Protein AF-A0A968TTB4-F1 (afdb_monomer_lite)

Foldseek 3Di:
DFKDWPDQAFPPAPFFDWAWDFDKDFPDWADDPVDIDTDIDTDDGQWTFGGGHGRTTMTGSHRRWDWDKAWDWDDDPPDDIDIDIDTHTDDPPRVVVVSVVVNVCVHPVPDDDPQWDWDFDWDWDADDPRDIDTDGDIDTRHDPDPPVVDDDDD

Sequence (154 aa):
MDRCWPFGHPMFGDGATALPMASGFVHYVVPSHLSSFKLAGSGNLVGSIVRDESSAVLGLGEKRYATAPVVISVQHPDRANRTYRYQVVQHRQMTPMIAAIVTAESMVAEVGLPAENTLHVNGSLTFTGGHKLQLNSIAPGARPCPCCLSCSCP

Structure (mmCIF, N/CA/C/O backbone):
data_AF-A0A968TTB4-F1
#
_entry.id   AF-A0A968TTB4-F1
#
loop_
_atom_site.group_PDB
_atom_site.id
_atom_site.type_symbol
_atom_site.label_atom_id
_atom_site.label_alt_id
_atom_site.label_comp_id
_atom_site.label_asym_id
_atom_site.label_entity_id
_atom_site.label_seq_id
_atom_site.pdbx_PDB_ins_code
_atom_site.Cartn_x
_atom_site.Cartn_y
_atom_site.Cartn_z
_atom_site.occupancy
_atom_site.B_iso_or_equiv
_atom_site.auth_seq_id
_atom_site.auth_comp_id
_atom_site.auth_asym_id
_atom_site.auth_atom_id
_atom_site.pdbx_PDB_model_num
ATOM 1 N N . MET A 1 1 ? 0.712 1.747 -23.540 1.00 60.25 1 MET A N 1
ATOM 2 C CA . MET A 1 1 ? 2.017 2.172 -22.992 1.00 60.25 1 MET A CA 1
ATOM 3 C C . MET A 1 1 ? 2.546 0.952 -22.285 1.00 60.25 1 MET A C 1
ATOM 5 O O . MET A 1 1 ? 2.039 0.599 -21.228 1.00 60.25 1 MET A O 1
ATOM 9 N N . ASP A 1 2 ? 3.431 0.224 -22.953 1.00 84.94 2 ASP A N 1
ATOM 10 C CA . ASP A 1 2 ? 3.564 -1.211 -22.672 1.00 84.94 2 ASP A CA 1
ATOM 11 C C . ASP A 1 2 ? 4.598 -1.473 -21.576 1.00 84.94 2 ASP A C 1
ATOM 13 O O . ASP A 1 2 ? 4.502 -2.446 -20.829 1.00 84.94 2 ASP A O 1
ATOM 17 N N . ARG A 1 3 ? 5.549 -0.545 -21.422 1.00 90.94 3 ARG A N 1
ATOM 18 C CA . ARG A 1 3 ? 6.629 -0.607 -20.445 1.00 90.94 3 ARG A CA 1
ATOM 19 C C . ARG A 1 3 ? 7.071 0.788 -20.009 1.00 90.94 3 ARG A C 1
ATOM 21 O O . ARG A 1 3 ? 7.145 1.692 -20.837 1.00 90.94 3 ARG A O 1
ATOM 28 N N . CYS A 1 4 ? 7.398 0.955 -18.733 1.00 91.38 4 CYS A N 1
ATOM 29 C CA . CYS A 1 4 ? 7.974 2.183 -18.189 1.00 91.38 4 CYS A CA 1
ATOM 30 C C . CYS A 1 4 ? 9.011 1.881 -17.097 1.00 91.38 4 CYS A C 1
ATOM 32 O O . CYS A 1 4 ? 8.996 0.809 -16.494 1.00 91.38 4 CYS A O 1
ATOM 34 N N . TRP A 1 5 ? 9.900 2.842 -16.840 1.00 92.44 5 TRP A N 1
ATOM 35 C CA . TRP A 1 5 ? 10.878 2.789 -15.752 1.00 92.44 5 TRP A CA 1
ATOM 36 C C . TRP A 1 5 ? 10.651 3.952 -14.783 1.00 92.44 5 TRP A C 1
ATOM 38 O O . TRP A 1 5 ? 11.223 5.023 -14.979 1.00 92.44 5 TRP A O 1
ATOM 48 N N . PRO A 1 6 ? 9.764 3.795 -13.782 1.00 84.88 6 PRO A N 1
ATOM 49 C CA . PRO A 1 6 ? 9.385 4.895 -12.894 1.00 84.88 6 PRO A CA 1
ATOM 50 C C . PRO A 1 6 ? 10.523 5.400 -11.998 1.00 84.88 6 PRO A C 1
ATOM 52 O O . PRO A 1 6 ? 10.517 6.574 -11.638 1.00 84.88 6 PRO A O 1
ATOM 55 N N . PHE A 1 7 ? 11.495 4.549 -11.657 1.00 87.69 7 PHE A N 1
ATOM 56 C CA . PHE A 1 7 ? 12.628 4.914 -10.806 1.00 87.69 7 PHE A CA 1
ATOM 57 C C . PHE A 1 7 ? 13.953 4.468 -11.429 1.00 87.69 7 PHE A C 1
ATOM 59 O O . PHE A 1 7 ? 14.055 3.356 -11.953 1.00 87.69 7 PHE A O 1
ATOM 66 N N . GLY A 1 8 ? 14.971 5.326 -11.317 1.00 90.94 8 GLY A N 1
ATOM 67 C CA . GLY A 1 8 ? 16.377 5.020 -11.629 1.00 90.94 8 GLY A CA 1
ATOM 68 C C . GLY A 1 8 ? 17.176 4.515 -10.421 1.00 90.94 8 GLY A C 1
ATOM 69 O O . GLY A 1 8 ? 18.397 4.603 -10.406 1.00 90.94 8 GLY A O 1
ATOM 70 N N . HIS A 1 9 ? 16.475 4.079 -9.378 1.00 92.38 9 HIS A N 1
ATOM 71 C CA . HIS A 1 9 ? 16.998 3.533 -8.129 1.00 92.38 9 HIS A CA 1
ATOM 72 C C . HIS A 1 9 ? 15.961 2.530 -7.588 1.00 92.38 9 HIS A C 1
ATOM 74 O O . HIS A 1 9 ? 14.811 2.569 -8.044 1.00 92.38 9 HIS A O 1
ATOM 80 N N . PRO A 1 10 ? 16.297 1.665 -6.617 1.00 90.69 10 PRO A N 1
ATOM 81 C CA . PRO A 1 10 ? 15.313 0.765 -6.031 1.00 90.69 10 PRO A CA 1
ATOM 82 C C . PRO A 1 10 ? 14.282 1.563 -5.230 1.00 90.69 10 PRO A C 1
ATOM 84 O O . PRO A 1 10 ? 14.622 2.562 -4.592 1.00 90.69 10 PRO A O 1
ATOM 87 N N . MET A 1 11 ? 13.024 1.135 -5.259 1.00 89.00 11 MET A N 1
ATOM 88 C CA . MET A 1 11 ? 11.994 1.663 -4.361 1.00 89.00 11 MET A CA 1
ATOM 89 C C . MET A 1 11 ? 12.096 0.975 -2.994 1.00 89.00 11 MET A C 1
ATOM 91 O O . MET A 1 11 ? 12.226 1.641 -1.970 1.00 89.00 11 MET A O 1
ATOM 95 N N . PHE A 1 12 ? 12.090 -0.357 -3.002 1.00 88.44 12 PHE A N 1
ATOM 96 C CA . PHE A 1 12 ? 12.318 -1.234 -1.852 1.00 88.44 12 PHE A CA 1
ATOM 97 C C . PHE A 1 12 ? 13.448 -2.241 -2.105 1.00 88.44 12 PHE A C 1
ATOM 99 O O . PHE A 1 12 ? 14.043 -2.737 -1.152 1.00 88.44 12 PHE A O 1
ATOM 106 N N . GLY A 1 13 ? 13.784 -2.513 -3.370 1.00 89.00 13 GLY A N 1
ATOM 107 C CA . GLY A 1 13 ? 14.815 -3.480 -3.750 1.00 89.00 13 GLY A CA 1
ATOM 108 C C . GLY A 1 13 ? 14.361 -4.936 -3.624 1.00 89.00 13 GLY A C 1
ATOM 109 O O . GLY A 1 13 ? 15.193 -5.822 -3.439 1.00 89.00 13 GLY A O 1
ATOM 110 N N . ASP A 1 14 ? 13.052 -5.192 -3.722 1.00 87.50 14 ASP A N 1
ATOM 111 C CA . ASP A 1 14 ? 12.456 -6.529 -3.559 1.00 87.50 14 ASP A CA 1
ATOM 112 C C . ASP A 1 14 ? 12.730 -7.479 -4.748 1.00 87.50 14 ASP A C 1
ATOM 114 O O . ASP A 1 14 ? 12.381 -8.662 -4.715 1.00 87.50 14 ASP A O 1
ATOM 118 N N . GLY A 1 15 ? 13.353 -6.993 -5.825 1.00 90.75 15 GLY A N 1
ATOM 119 C CA . GLY A 1 15 ? 13.634 -7.784 -7.013 1.00 90.75 15 GLY A CA 1
ATOM 120 C C . GLY A 1 15 ? 12.353 -8.126 -7.774 1.00 90.75 15 GLY A C 1
ATOM 121 O O . GLY A 1 15 ? 11.729 -7.249 -8.366 1.00 90.75 15 GLY A O 1
ATOM 122 N N . ALA A 1 16 ? 11.968 -9.407 -7.826 1.00 91.62 16 ALA A N 1
ATOM 123 C CA . ALA A 1 16 ? 10.733 -9.823 -8.499 1.00 91.62 16 ALA A CA 1
ATOM 124 C C . ALA A 1 16 ? 9.532 -9.416 -7.643 1.00 91.62 16 ALA A C 1
ATOM 126 O O . ALA A 1 16 ? 9.347 -9.962 -6.558 1.00 91.62 16 ALA A O 1
ATOM 127 N N . THR A 1 17 ? 8.695 -8.502 -8.129 1.00 92.00 17 THR A N 1
ATOM 128 C CA . THR A 1 17 ? 7.541 -8.019 -7.361 1.00 92.00 17 THR A CA 1
ATOM 129 C C . THR A 1 17 ? 6.297 -7.880 -8.233 1.00 92.00 17 THR A C 1
ATOM 131 O O . THR A 1 17 ? 6.338 -8.110 -9.439 1.00 92.00 17 THR A O 1
ATOM 134 N N . ALA A 1 18 ? 5.165 -7.584 -7.608 1.00 91.94 18 ALA A N 1
ATOM 135 C CA . ALA A 1 18 ? 3.859 -7.502 -8.249 1.00 91.94 18 ALA A CA 1
ATOM 136 C C . ALA A 1 18 ? 3.028 -6.407 -7.568 1.00 91.94 18 ALA A C 1
ATOM 138 O O . ALA A 1 18 ? 2.031 -6.682 -6.899 1.00 91.94 18 ALA A O 1
ATOM 139 N N . LEU A 1 19 ? 3.482 -5.157 -7.688 1.00 92.94 19 LEU A N 1
ATOM 140 C CA . LEU A 1 19 ? 2.850 -4.009 -7.032 1.00 92.94 19 LEU A CA 1
ATOM 141 C C . LEU A 1 19 ? 1.951 -3.241 -8.009 1.00 92.94 19 LEU A C 1
ATOM 143 O O . LEU A 1 19 ? 2.285 -3.131 -9.190 1.00 92.94 19 LEU A O 1
ATOM 147 N N . PRO A 1 20 ? 0.821 -2.681 -7.550 1.00 93.12 20 PRO A N 1
ATOM 148 C CA . PRO A 1 20 ? -0.046 -1.872 -8.392 1.00 93.12 20 PRO A CA 1
ATOM 149 C C . PRO A 1 20 ? 0.643 -0.570 -8.807 1.00 93.12 20 PRO A C 1
ATOM 151 O O . PRO A 1 20 ? 1.282 0.101 -8.000 1.00 93.12 20 PRO A O 1
ATOM 154 N N . MET A 1 21 ? 0.459 -0.187 -10.069 1.00 92.56 21 MET A N 1
ATOM 155 C CA . MET A 1 21 ? 0.903 1.092 -10.614 1.00 92.56 21 MET A CA 1
ATOM 156 C C . MET A 1 21 ? -0.313 1.917 -11.034 1.00 92.56 21 MET A C 1
ATOM 158 O O . MET A 1 21 ? -1.174 1.443 -11.783 1.00 92.56 21 MET A O 1
ATOM 162 N N . ALA A 1 22 ? -0.367 3.162 -10.568 1.00 92.19 22 ALA A N 1
ATOM 163 C CA . ALA A 1 22 ? -1.425 4.113 -10.881 1.00 92.19 22 ALA A CA 1
ATOM 164 C C . ALA A 1 22 ? -0.897 5.282 -11.717 1.00 92.19 22 ALA A C 1
ATOM 166 O O . ALA A 1 22 ? 0.270 5.656 -11.615 1.00 92.19 22 ALA A O 1
ATOM 167 N N . SER A 1 23 ? -1.764 5.881 -12.532 1.00 91.19 23 SER A N 1
ATOM 168 C CA . SER A 1 23 ? -1.490 7.193 -13.124 1.00 91.19 23 SER A CA 1
ATOM 169 C C . SER A 1 23 ? -1.406 8.240 -12.014 1.00 91.19 23 SER A C 1
ATOM 171 O O . SER A 1 23 ? -2.209 8.178 -11.090 1.00 91.19 23 SER A O 1
ATOM 173 N N . GLY A 1 24 ? -0.514 9.222 -12.116 1.00 90.19 24 GLY A N 1
ATOM 174 C CA . GLY A 1 24 ? -0.450 10.347 -11.177 1.00 90.19 24 GLY A CA 1
ATOM 175 C C . GLY A 1 24 ? -0.916 11.657 -11.809 1.00 90.19 24 GLY A C 1
ATOM 176 O O . GLY A 1 24 ? -0.744 11.859 -13.010 1.00 90.19 24 GLY A O 1
ATOM 177 N N . PHE A 1 25 ? -1.460 12.564 -11.000 1.00 92.94 25 PHE A N 1
ATOM 178 C CA . PHE A 1 25 ? -1.747 13.945 -11.395 1.00 92.94 25 PHE A CA 1
ATOM 179 C C . PHE A 1 25 ? -1.061 14.918 -10.436 1.00 92.94 25 PHE A C 1
ATOM 181 O O . PHE A 1 25 ? -1.143 14.754 -9.222 1.00 92.94 25 PHE A O 1
ATOM 188 N N . VAL A 1 26 ? -0.381 15.934 -10.966 1.00 93.62 26 VAL A N 1
ATOM 189 C CA . VAL A 1 26 ? 0.317 16.939 -10.153 1.00 93.62 26 VAL A CA 1
ATOM 190 C C . VAL A 1 26 ? -0.643 18.077 -9.833 1.00 93.62 26 VAL A C 1
ATOM 192 O O . VAL A 1 26 ? -1.074 18.787 -10.735 1.00 93.62 26 VAL A O 1
ATOM 195 N N . HIS A 1 27 ? -0.943 18.272 -8.550 1.00 93.81 27 HIS A N 1
ATOM 196 C CA . HIS A 1 27 ? -1.785 19.372 -8.086 1.00 93.81 27 HIS A CA 1
ATOM 197 C C . HIS A 1 27 ? -1.009 20.684 -8.015 1.00 93.81 27 HIS A C 1
ATOM 199 O O . HIS A 1 27 ? -1.493 21.717 -8.468 1.00 93.81 27 HIS A O 1
ATOM 205 N N . TYR A 1 28 ? 0.194 20.648 -7.440 1.00 94.75 28 TYR A N 1
ATOM 206 C CA . TYR A 1 28 ? 1.011 21.841 -7.257 1.00 94.75 28 TYR A CA 1
ATOM 207 C C . TYR A 1 28 ? 2.500 21.499 -7.247 1.00 94.75 28 TYR A C 1
ATOM 209 O O . TYR A 1 28 ? 2.900 20.385 -6.907 1.00 94.75 28 TYR A O 1
ATOM 217 N N . VAL A 1 29 ? 3.333 22.474 -7.597 1.00 93.62 29 VAL A N 1
ATOM 218 C CA . VAL A 1 29 ? 4.787 22.391 -7.440 1.00 93.62 29 VAL A CA 1
ATOM 219 C C . VAL A 1 29 ? 5.165 23.329 -6.313 1.00 93.62 29 VAL A C 1
ATOM 221 O O . VAL A 1 29 ? 4.985 24.531 -6.451 1.00 93.62 29 VAL A O 1
ATOM 224 N N . VAL A 1 30 ? 5.663 22.791 -5.202 1.00 93.88 30 VAL A N 1
ATOM 225 C CA . VAL A 1 30 ? 6.100 23.589 -4.055 1.00 93.88 30 VAL A CA 1
ATOM 226 C C . VAL A 1 30 ? 7.517 24.088 -4.343 1.00 93.88 30 VAL A C 1
ATOM 228 O O . VAL A 1 30 ? 8.450 23.275 -4.362 1.00 93.88 30 VAL A O 1
ATOM 231 N N . PRO A 1 31 ? 7.710 25.394 -4.606 1.00 91.12 31 PRO A N 1
ATOM 232 C CA . PRO A 1 31 ? 9.040 25.934 -4.819 1.00 91.12 31 PRO A CA 1
ATOM 233 C C . PRO A 1 31 ? 9.764 26.050 -3.473 1.00 91.12 31 PRO A C 1
ATOM 235 O O . PRO A 1 31 ? 9.205 26.523 -2.486 1.00 91.12 31 PRO A O 1
ATOM 238 N N . SER A 1 32 ? 11.022 25.627 -3.430 1.00 92.38 32 SER A N 1
ATOM 239 C CA . SER A 1 32 ? 11.900 25.803 -2.274 1.00 92.38 32 SER A CA 1
ATOM 240 C C . SER A 1 32 ? 13.338 25.861 -2.764 1.00 92.38 32 SER A C 1
ATOM 242 O O . SER A 1 32 ? 13.729 25.085 -3.635 1.00 92.38 32 SER A O 1
ATOM 244 N N . HIS A 1 33 ? 14.120 26.784 -2.202 1.00 89.12 33 HIS A N 1
ATOM 245 C CA . HIS A 1 33 ? 15.540 26.925 -2.525 1.00 89.12 33 HIS A CA 1
ATOM 246 C C . HIS A 1 33 ? 16.369 25.719 -2.074 1.00 89.12 33 HIS A C 1
ATOM 248 O O . HIS A 1 33 ? 17.397 25.437 -2.679 1.00 89.12 33 HIS A O 1
ATOM 254 N N . LEU A 1 34 ? 15.927 25.012 -1.027 1.00 92.44 34 LEU A N 1
ATOM 255 C CA . LEU A 1 34 ? 16.629 23.841 -0.505 1.00 92.44 34 LEU A CA 1
ATOM 256 C C . LEU A 1 34 ? 16.234 22.565 -1.263 1.00 92.44 34 LEU A C 1
ATOM 258 O O . LEU A 1 34 ? 17.087 21.744 -1.582 1.00 92.44 34 LEU A O 1
ATOM 262 N N . SER A 1 35 ? 14.937 22.391 -1.542 1.00 88.50 35 SER A N 1
ATOM 263 C CA . SER A 1 35 ? 14.413 21.243 -2.290 1.00 88.50 35 SER A CA 1
ATOM 264 C C . SER A 1 35 ? 12.982 21.499 -2.763 1.00 88.50 35 SER A C 1
ATOM 266 O O . SER A 1 35 ? 12.044 21.496 -1.965 1.00 88.50 35 SER A O 1
ATOM 268 N N . SER A 1 36 ? 12.801 21.731 -4.062 1.00 90.50 36 SER A N 1
ATOM 269 C CA . SER A 1 36 ? 11.472 21.811 -4.676 1.00 90.50 36 SER A CA 1
ATOM 270 C C . SER A 1 36 ? 10.881 20.416 -4.894 1.00 90.50 36 SER A C 1
ATOM 272 O O . SER A 1 36 ? 11.591 19.523 -5.358 1.00 90.50 36 SER A O 1
ATOM 274 N N . PHE A 1 37 ? 9.578 20.236 -4.669 1.00 92.75 37 PHE A N 1
ATOM 275 C CA . PHE A 1 37 ? 8.894 18.960 -4.915 1.00 92.75 37 PHE A CA 1
ATOM 276 C C . PHE A 1 37 ? 7.491 19.154 -5.497 1.00 92.75 37 PHE A C 1
ATOM 278 O O . PHE A 1 37 ? 6.890 20.226 -5.408 1.00 92.75 37 PHE A O 1
ATOM 285 N N . LYS A 1 38 ? 6.963 18.101 -6.128 1.00 91.81 38 LYS A N 1
ATOM 286 C CA . LYS A 1 38 ? 5.616 18.088 -6.707 1.00 91.81 38 LYS A CA 1
ATOM 287 C C . LYS A 1 38 ? 4.651 17.418 -5.736 1.00 91.81 38 LYS A C 1
ATOM 289 O O . LYS A 1 38 ? 4.859 16.268 -5.360 1.00 91.81 38 LYS A O 1
ATOM 294 N N . LEU A 1 39 ? 3.585 18.121 -5.373 1.00 92.19 39 LEU A N 1
ATOM 295 C CA . LEU A 1 39 ? 2.441 17.548 -4.675 1.00 92.19 39 LEU A CA 1
ATOM 296 C C . LEU A 1 39 ? 1.529 16.902 -5.714 1.00 92.19 39 LEU A C 1
ATOM 298 O O . LEU A 1 39 ? 0.885 17.594 -6.505 1.00 92.19 39 LEU A O 1
ATOM 302 N N . ALA A 1 40 ? 1.511 15.574 -5.735 1.00 92.25 40 ALA A N 1
ATOM 303 C CA . ALA A 1 40 ? 0.767 14.791 -6.708 1.00 92.25 40 ALA A CA 1
ATOM 304 C C . ALA A 1 40 ? -0.192 13.812 -6.025 1.00 92.25 40 ALA A C 1
ATOM 306 O O . ALA A 1 40 ? 0.103 13.281 -4.956 1.00 92.25 40 ALA A O 1
ATOM 307 N N . GLY A 1 41 ? -1.335 13.586 -6.665 1.00 91.75 41 GLY A N 1
ATOM 308 C CA . GLY A 1 41 ? -2.320 12.579 -6.298 1.00 91.75 41 GLY A CA 1
ATOM 309 C C . GLY A 1 41 ? -2.234 11.351 -7.201 1.00 91.75 41 GLY A C 1
ATOM 310 O O . GLY A 1 41 ? -1.734 11.415 -8.327 1.00 91.75 41 GLY A O 1
ATOM 311 N N . SER A 1 42 ? -2.747 10.230 -6.698 1.00 91.38 42 SER A N 1
ATOM 312 C CA . SER A 1 42 ? -2.910 8.991 -7.461 1.00 91.38 42 SER A CA 1
ATOM 313 C C . SER A 1 42 ? -4.277 8.960 -8.147 1.00 91.38 42 SER A C 1
ATOM 315 O O . SER A 1 42 ? -5.285 9.332 -7.551 1.00 91.38 42 SER A O 1
ATOM 317 N N . GLY A 1 43 ? -4.305 8.516 -9.398 1.00 91.25 43 GLY A N 1
ATOM 318 C CA . GLY A 1 43 ? -5.499 8.306 -10.210 1.00 91.25 43 GLY A CA 1
ATOM 319 C C . GLY A 1 43 ? -5.800 6.819 -10.405 1.00 91.25 43 GLY A C 1
ATOM 320 O O . GLY A 1 43 ? -5.724 6.015 -9.478 1.00 91.25 43 GLY A O 1
ATOM 321 N N . ASN A 1 44 ? -6.147 6.439 -11.634 1.00 91.25 44 ASN A N 1
ATOM 322 C CA . ASN A 1 44 ? -6.554 5.073 -11.952 1.00 91.25 44 ASN A CA 1
ATOM 323 C C . ASN A 1 44 ? -5.373 4.097 -11.960 1.00 91.25 44 ASN A C 1
ATOM 325 O O . ASN A 1 44 ? -4.259 4.450 -12.342 1.00 91.25 44 ASN A O 1
ATOM 329 N N . LEU A 1 45 ? -5.638 2.833 -11.618 1.00 91.19 45 LEU A N 1
ATOM 330 C CA . LEU A 1 45 ? -4.671 1.743 -11.762 1.00 91.19 45 LEU A CA 1
ATOM 331 C C . LEU A 1 45 ? -4.436 1.442 -13.247 1.00 91.19 45 LEU A C 1
ATOM 333 O O . LEU A 1 45 ? -5.322 0.914 -13.924 1.00 91.19 45 LEU A O 1
ATOM 337 N N . VAL A 1 46 ? -3.235 1.759 -13.728 1.00 91.81 46 VAL A N 1
ATOM 338 C CA . VAL A 1 46 ? -2.833 1.663 -15.142 1.00 91.81 46 VAL A CA 1
ATOM 339 C C . VAL A 1 46 ? -1.934 0.468 -15.440 1.00 91.81 46 VAL A C 1
ATOM 341 O O . VAL A 1 46 ? -1.742 0.141 -16.604 1.00 91.81 46 VAL A O 1
ATOM 344 N N . GLY A 1 47 ? -1.382 -0.195 -14.424 1.00 92.94 47 GLY A N 1
ATOM 345 C CA . GLY A 1 47 ? -0.487 -1.324 -14.647 1.00 92.94 47 GLY A CA 1
ATOM 346 C C . GLY A 1 47 ? 0.110 -1.876 -13.364 1.00 92.94 47 GLY A C 1
ATOM 347 O O . GLY A 1 47 ? -0.480 -1.737 -12.291 1.00 92.94 47 GLY A O 1
ATOM 348 N N . SER A 1 48 ? 1.291 -2.480 -13.480 1.00 94.25 48 SER A N 1
ATOM 349 C CA . SER A 1 48 ? 1.991 -3.111 -12.356 1.00 94.25 48 SER A CA 1
ATOM 350 C C . SER A 1 48 ? 3.490 -2.898 -12.423 1.00 94.25 48 SER A C 1
ATOM 352 O O . SER A 1 48 ? 4.079 -2.946 -13.501 1.00 94.25 48 SER A O 1
ATOM 354 N N . ILE A 1 49 ? 4.112 -2.746 -11.263 1.00 93.75 49 ILE A N 1
ATOM 355 C CA . ILE A 1 49 ? 5.556 -2.857 -11.091 1.00 93.75 49 ILE A CA 1
ATOM 356 C C . ILE A 1 49 ? 5.891 -4.342 -10.971 1.00 93.75 49 ILE A C 1
ATOM 358 O O . ILE A 1 49 ? 5.357 -5.024 -10.096 1.00 93.75 49 ILE A O 1
ATOM 362 N N . VAL A 1 50 ? 6.755 -4.828 -11.865 1.00 94.25 50 VAL A N 1
ATOM 363 C CA . VAL A 1 50 ? 7.121 -6.252 -11.967 1.00 94.25 50 VAL A CA 1
ATOM 364 C C . VAL A 1 50 ? 8.559 -6.550 -11.541 1.00 94.25 50 VAL A C 1
ATOM 366 O O . VAL A 1 50 ? 8.877 -7.683 -11.179 1.00 94.25 50 VAL A O 1
ATOM 369 N N . ARG A 1 51 ? 9.443 -5.544 -11.585 1.00 93.19 51 ARG A N 1
ATOM 370 C CA . ARG A 1 51 ? 10.804 -5.629 -11.041 1.00 93.19 51 ARG A CA 1
ATOM 371 C C . ARG A 1 51 ? 11.137 -4.366 -10.266 1.00 93.19 51 ARG A C 1
ATOM 373 O O . ARG A 1 51 ? 10.890 -3.273 -10.765 1.00 93.19 51 ARG A O 1
ATOM 380 N N . ASP A 1 52 ? 11.748 -4.530 -9.110 1.00 92.69 52 ASP A N 1
ATOM 381 C CA . ASP A 1 52 ? 12.323 -3.470 -8.293 1.00 92.69 52 ASP A CA 1
ATOM 382 C C . ASP A 1 52 ? 13.790 -3.818 -8.018 1.00 92.69 52 ASP A C 1
ATOM 384 O O . ASP A 1 52 ? 14.110 -4.500 -7.046 1.00 92.69 52 ASP A O 1
ATOM 388 N N . GLU A 1 53 ? 14.664 -3.449 -8.956 1.00 92.44 53 GLU A N 1
ATOM 389 C CA . GLU A 1 53 ? 16.093 -3.765 -8.902 1.00 92.44 53 GLU A CA 1
ATOM 390 C C . GLU A 1 53 ? 16.906 -2.600 -8.346 1.00 92.44 53 GLU A C 1
ATOM 392 O O . 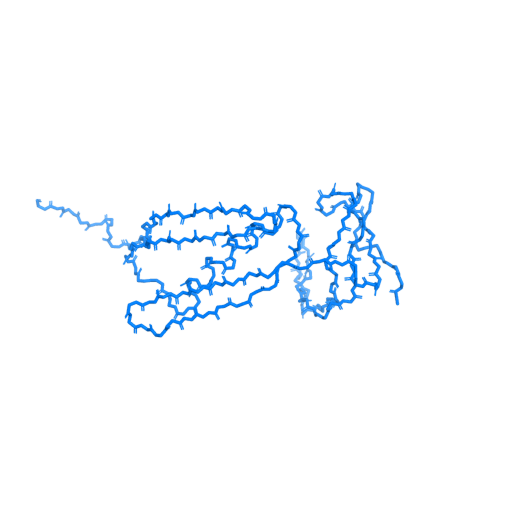GLU A 1 53 ? 16.502 -1.440 -8.411 1.00 92.44 53 GLU A O 1
ATOM 397 N N . SER A 1 54 ? 18.136 -2.898 -7.928 1.00 88.94 54 SER A N 1
ATOM 398 C CA . SER A 1 54 ? 19.112 -1.891 -7.495 1.00 88.94 54 SER A CA 1
ATOM 399 C C . SER A 1 54 ? 19.430 -0.832 -8.555 1.00 88.94 54 SER A C 1
ATOM 401 O O . SER A 1 54 ? 19.779 0.293 -8.211 1.00 88.94 54 SER A O 1
ATOM 403 N N . SER A 1 55 ? 19.338 -1.170 -9.842 1.00 89.25 55 SER A N 1
ATOM 404 C CA . SER A 1 55 ? 19.612 -0.215 -10.920 1.00 89.25 55 SER A CA 1
ATOM 405 C C . SER A 1 55 ? 18.373 0.557 -11.358 1.00 89.25 55 SER A C 1
ATOM 407 O O . SER A 1 55 ? 18.500 1.705 -11.773 1.00 89.25 55 SER A O 1
ATOM 409 N N . ALA A 1 56 ? 17.190 -0.068 -11.332 1.00 92.06 56 ALA A N 1
ATOM 410 C CA . ALA A 1 56 ? 15.964 0.558 -11.809 1.00 92.06 56 ALA A CA 1
ATOM 411 C C . ALA A 1 56 ? 14.707 -0.265 -11.473 1.00 92.06 56 ALA A C 1
ATOM 413 O O . ALA A 1 56 ? 14.754 -1.489 -11.337 1.00 92.06 56 ALA A O 1
ATOM 414 N N . VAL A 1 57 ? 13.553 0.401 -11.462 1.00 94.31 57 VAL A N 1
ATOM 415 C CA . VAL A 1 57 ? 12.236 -0.233 -11.289 1.00 94.31 57 VAL A CA 1
ATOM 416 C C . VAL A 1 57 ? 11.545 -0.355 -12.641 1.00 94.31 57 VAL A C 1
ATOM 418 O O . VAL A 1 57 ? 11.486 0.619 -13.380 1.00 94.31 57 VAL A O 1
ATOM 421 N N . LEU A 1 58 ? 10.990 -1.524 -12.958 1.00 94.44 58 LEU A N 1
ATOM 422 C CA . LEU A 1 58 ? 10.274 -1.814 -14.200 1.00 94.44 58 LEU A CA 1
ATOM 423 C C . LEU A 1 58 ? 8.765 -1.911 -13.952 1.00 94.44 58 LEU A C 1
ATOM 425 O O . LEU A 1 58 ? 8.296 -2.796 -13.230 1.00 94.44 58 LEU A O 1
ATOM 429 N N . GLY A 1 59 ? 8.006 -1.062 -14.640 1.00 94.00 59 GLY A N 1
ATOM 430 C CA . GLY A 1 59 ? 6.554 -1.125 -14.745 1.00 94.00 59 GLY A CA 1
ATOM 431 C C . GLY A 1 59 ? 6.085 -1.640 -16.107 1.00 94.00 59 GLY A C 1
ATOM 432 O O . GLY A 1 59 ? 6.692 -1.359 -17.142 1.00 94.00 59 GLY A O 1
ATOM 433 N N . LEU A 1 60 ? 4.979 -2.379 -16.111 1.00 94.56 60 LEU A N 1
ATOM 434 C CA . LEU A 1 60 ? 4.245 -2.801 -17.305 1.00 94.56 60 LEU A CA 1
ATOM 435 C C . LEU A 1 60 ? 2.828 -2.233 -17.264 1.00 94.56 60 LEU A C 1
ATOM 437 O O . LEU A 1 60 ? 2.226 -2.150 -16.194 1.00 94.56 60 LEU A O 1
ATOM 441 N N . GLY A 1 61 ? 2.264 -1.916 -18.430 1.00 92.50 61 GLY A N 1
ATOM 442 C CA . GLY A 1 61 ? 0.866 -1.471 -18.577 1.00 92.50 61 GLY A CA 1
ATOM 443 C C . GLY A 1 61 ? -0.183 -2.569 -18.345 1.00 92.50 61 GLY A C 1
ATOM 444 O O . GLY A 1 61 ? -1.360 -2.385 -18.638 1.00 92.50 61 GLY A O 1
ATOM 445 N N . GLU A 1 62 ? 0.232 -3.730 -17.844 1.00 88.75 62 GLU A N 1
ATOM 446 C CA . GLU A 1 62 ? -0.627 -4.874 -17.561 1.00 88.75 62 GLU A CA 1
ATOM 447 C C . GLU A 1 62 ? -0.910 -4.976 -16.060 1.00 88.75 62 GLU A C 1
ATOM 449 O O . GLU A 1 62 ? -0.048 -4.674 -15.232 1.00 88.75 62 GLU A O 1
ATOM 454 N N . LYS A 1 63 ? -2.106 -5.446 -15.688 1.00 87.44 63 LYS A N 1
ATOM 455 C CA . LYS A 1 63 ? -2.488 -5.706 -14.291 1.00 87.44 63 LYS A CA 1
ATOM 456 C C . LYS A 1 63 ? -2.057 -7.118 -13.878 1.00 87.44 63 LYS A C 1
ATOM 458 O O . LYS A 1 63 ? -2.795 -8.080 -14.043 1.00 87.44 63 LYS A O 1
ATOM 463 N N . ARG A 1 64 ? -0.839 -7.220 -13.356 1.00 89.50 64 ARG A N 1
ATOM 464 C CA . ARG A 1 64 ? -0.158 -8.405 -12.826 1.00 89.50 64 ARG A CA 1
ATOM 465 C C . ARG A 1 64 ? 0.168 -8.210 -11.337 1.00 89.50 64 ARG A C 1
ATOM 467 O O . ARG A 1 64 ? 1.313 -8.358 -10.930 1.00 89.50 64 ARG A O 1
ATOM 474 N N . TYR A 1 65 ? -0.827 -7.838 -10.535 1.00 90.00 65 TYR A N 1
ATOM 475 C CA . TYR A 1 65 ? -0.736 -7.760 -9.072 1.00 90.00 65 TYR A CA 1
ATOM 476 C C . TYR A 1 65 ? -1.928 -8.468 -8.430 1.00 90.00 65 TYR A C 1
ATOM 478 O O . TYR A 1 65 ? -2.993 -8.581 -9.037 1.00 90.00 65 TYR A O 1
ATOM 486 N N . ALA A 1 66 ? -1.748 -8.919 -7.191 1.00 89.12 66 ALA A N 1
ATOM 487 C CA . ALA A 1 66 ? -2.810 -9.494 -6.376 1.00 89.12 66 ALA A CA 1
ATOM 488 C C . ALA A 1 66 ? -3.167 -8.549 -5.222 1.00 89.12 66 ALA A C 1
ATOM 490 O O . ALA A 1 66 ? -2.317 -7.816 -4.705 1.00 89.12 66 ALA A O 1
ATOM 491 N N . THR A 1 67 ? -4.433 -8.570 -4.815 1.00 89.56 67 THR A N 1
ATOM 492 C CA . THR A 1 67 ? -4.927 -7.835 -3.651 1.00 89.56 67 THR A CA 1
ATOM 493 C C . THR A 1 67 ? -5.449 -8.806 -2.599 1.00 89.56 67 THR A C 1
ATOM 495 O O . THR A 1 67 ? -6.025 -9.846 -2.914 1.00 89.56 67 THR A O 1
ATOM 498 N N . ALA A 1 68 ? -5.242 -8.461 -1.332 1.00 86.00 68 ALA A N 1
ATOM 499 C CA . ALA A 1 68 ? -5.808 -9.156 -0.190 1.00 86.00 68 ALA A CA 1
ATOM 500 C C . ALA A 1 68 ? -7.016 -8.358 0.340 1.00 86.00 68 ALA A C 1
ATOM 502 O O . ALA A 1 68 ? -6.889 -7.153 0.591 1.00 86.00 68 ALA A O 1
ATOM 503 N N . PRO A 1 69 ? -8.194 -8.985 0.512 1.00 87.12 69 PRO A N 1
ATOM 504 C CA . PRO A 1 69 ? -9.337 -8.324 1.126 1.00 87.12 69 PRO A CA 1
ATOM 505 C C . PRO A 1 69 ? -9.125 -8.192 2.639 1.00 87.12 69 PRO A C 1
ATOM 507 O O . PRO A 1 69 ? -8.803 -9.165 3.317 1.00 87.12 69 PRO A O 1
ATOM 510 N N . VAL A 1 70 ? -9.351 -6.993 3.177 1.00 85.75 70 VAL A N 1
ATOM 511 C CA . VAL A 1 70 ? -9.329 -6.712 4.619 1.00 85.75 70 VAL A CA 1
ATOM 512 C C . VAL A 1 70 ? -10.706 -6.203 5.022 1.00 85.75 70 VAL A C 1
ATOM 514 O O . VAL A 1 70 ? -11.181 -5.194 4.503 1.00 85.75 70 VAL A O 1
ATOM 517 N N . VAL A 1 71 ? -11.364 -6.914 5.935 1.00 85.88 71 VAL A N 1
ATOM 518 C CA . VAL A 1 71 ? -12.692 -6.555 6.443 1.00 85.88 71 VAL A CA 1
ATOM 519 C C . VAL A 1 71 ? -12.572 -6.239 7.924 1.00 85.88 71 VAL A C 1
ATOM 521 O O . VAL A 1 71 ? -12.171 -7.096 8.707 1.00 85.88 71 VAL A O 1
ATOM 524 N N . ILE A 1 72 ? -12.930 -5.016 8.302 1.00 84.38 72 ILE A N 1
ATOM 525 C CA . ILE A 1 72 ? -12.859 -4.527 9.679 1.00 84.38 72 ILE A CA 1
ATOM 526 C C . ILE A 1 72 ? -14.273 -4.213 10.135 1.00 84.38 72 ILE A C 1
ATOM 528 O O . ILE A 1 72 ? -14.992 -3.483 9.459 1.00 84.38 72 ILE A O 1
ATOM 532 N N . SER A 1 73 ? -14.679 -4.771 11.271 1.00 83.62 73 SER A N 1
ATOM 533 C CA . SER A 1 73 ? -15.959 -4.445 11.899 1.00 83.62 73 SER A CA 1
ATOM 534 C C . SER A 1 73 ? -15.702 -3.720 13.209 1.00 83.62 73 SER A C 1
ATOM 536 O O . SER A 1 73 ? -15.074 -4.280 14.103 1.00 83.62 73 SER A O 1
ATOM 538 N N . VAL A 1 74 ? -16.178 -2.483 13.302 1.00 82.19 74 VAL A N 1
ATOM 539 C CA . VAL A 1 74 ? -16.040 -1.629 14.480 1.00 82.19 74 VAL A CA 1
ATOM 540 C C . VAL A 1 74 ? -17.386 -1.580 15.192 1.00 82.19 74 VAL A C 1
ATOM 542 O O . VAL A 1 74 ? -18.421 -1.325 14.568 1.00 82.19 74 VAL A O 1
ATOM 545 N N . GLN A 1 75 ? -17.367 -1.865 16.491 1.00 79.12 75 GLN A N 1
ATOM 546 C CA . GLN A 1 75 ? -18.541 -1.843 17.357 1.00 79.12 75 GLN A CA 1
ATOM 547 C C . GLN A 1 75 ? -18.349 -0.744 18.395 1.00 79.12 75 GLN A C 1
ATOM 549 O O . GLN A 1 75 ? -17.313 -0.693 19.056 1.00 79.12 75 GLN A O 1
ATOM 554 N N . HIS A 1 76 ? -19.344 0.127 18.528 1.00 71.50 76 HIS A N 1
ATOM 555 C CA . HIS A 1 76 ? -19.371 1.175 19.541 1.00 71.50 76 HIS A CA 1
ATOM 556 C C . HIS A 1 76 ? -20.578 0.940 20.455 1.00 71.50 76 HIS A C 1
ATOM 558 O O . HIS A 1 76 ? -21.642 0.602 19.941 1.00 71.50 76 HIS A O 1
ATOM 564 N N . PRO A 1 77 ? -20.458 1.153 21.778 1.00 72.88 77 PRO A N 1
ATOM 565 C CA . PRO A 1 77 ? -21.582 0.980 22.701 1.00 72.88 77 PRO A CA 1
ATOM 566 C C . PRO A 1 77 ? -22.797 1.847 22.340 1.00 72.88 77 PRO A C 1
ATOM 568 O O . PRO A 1 77 ? -23.929 1.380 22.404 1.00 72.88 77 PRO A O 1
ATOM 571 N N . ASP A 1 78 ? -22.547 3.081 21.895 1.00 74.94 78 ASP A N 1
ATOM 572 C CA . ASP A 1 78 ? -23.586 4.088 21.642 1.00 74.94 78 ASP A CA 1
ATOM 573 C C . ASP A 1 78 ? -23.945 4.256 20.155 1.00 74.94 78 ASP A C 1
ATOM 575 O O . ASP A 1 78 ? -24.647 5.202 19.789 1.00 74.94 78 ASP A O 1
ATOM 579 N N . ARG A 1 79 ? -23.444 3.393 19.255 1.00 69.62 79 ARG A N 1
ATOM 580 C CA . ARG A 1 79 ? -23.692 3.523 17.807 1.00 69.62 79 ARG A CA 1
ATOM 581 C C . ARG A 1 79 ? -23.848 2.191 17.092 1.00 69.62 79 ARG A C 1
ATOM 583 O O . ARG A 1 79 ? -23.431 1.139 17.557 1.00 69.62 79 ARG A O 1
ATOM 590 N N . ALA A 1 80 ? -24.443 2.267 15.903 1.00 78.06 80 ALA A N 1
ATOM 591 C CA . ALA A 1 80 ? -24.578 1.125 15.017 1.00 78.06 80 ALA A CA 1
ATOM 592 C C . ALA A 1 80 ? -23.206 0.599 14.573 1.00 78.06 80 ALA A C 1
ATOM 594 O O . ALA A 1 80 ? -22.319 1.366 14.198 1.00 78.06 80 ALA A O 1
ATOM 595 N N . ASN A 1 81 ? -23.073 -0.725 14.553 1.00 81.81 81 ASN A N 1
ATOM 596 C CA . ASN A 1 81 ? -21.879 -1.399 14.059 1.00 81.81 81 ASN A CA 1
ATOM 597 C C . ASN A 1 81 ? -21.580 -0.995 12.610 1.00 81.81 81 ASN A C 1
ATOM 599 O O . ASN A 1 81 ? -22.469 -0.983 11.752 1.00 81.81 81 ASN A O 1
ATOM 603 N N . ARG A 1 82 ? -20.306 -0.730 12.321 1.00 84.88 82 ARG A N 1
ATOM 604 C CA . ARG A 1 82 ? -19.828 -0.428 10.970 1.00 84.88 82 ARG A CA 1
ATOM 605 C C . ARG A 1 82 ? -18.874 -1.489 10.480 1.00 84.88 82 ARG A C 1
ATOM 607 O O . ARG A 1 82 ? -18.010 -1.950 11.217 1.00 84.88 82 ARG A O 1
ATOM 614 N N . THR A 1 83 ? -18.996 -1.820 9.201 1.00 88.06 83 THR A N 1
ATOM 615 C CA . THR A 1 83 ? -18.062 -2.711 8.518 1.00 88.06 83 THR A CA 1
ATOM 616 C C . THR A 1 83 ? -17.374 -1.959 7.391 1.00 88.06 83 THR A C 1
ATOM 618 O O . THR A 1 83 ? -18.019 -1.548 6.426 1.00 88.06 83 THR A O 1
ATOM 621 N N . TYR A 1 84 ? -16.058 -1.839 7.490 1.00 88.38 84 TYR A N 1
ATOM 622 C CA . TYR A 1 84 ? -15.187 -1.288 6.466 1.00 88.38 84 TYR A CA 1
ATOM 623 C C . TYR A 1 84 ? -14.568 -2.423 5.649 1.00 88.38 84 TYR A C 1
ATOM 625 O O . TYR A 1 84 ? -14.141 -3.444 6.194 1.00 88.38 84 TYR A O 1
ATOM 633 N N . ARG A 1 85 ? -14.541 -2.263 4.324 1.00 91.00 85 ARG A N 1
ATOM 634 C CA . ARG A 1 85 ? -13.961 -3.236 3.392 1.00 91.00 85 ARG A CA 1
ATOM 635 C C . ARG A 1 85 ? -12.861 -2.559 2.590 1.00 91.00 85 ARG A C 1
ATOM 637 O O . ARG A 1 85 ? -13.139 -1.651 1.814 1.00 91.00 85 ARG A O 1
ATOM 644 N N . TYR A 1 86 ? -11.638 -3.037 2.758 1.00 90.25 86 TYR A N 1
ATOM 645 C CA . TYR A 1 86 ? -10.451 -2.547 2.072 1.00 90.25 86 TYR A CA 1
ATOM 646 C C . TYR A 1 86 ? -9.881 -3.624 1.154 1.00 90.25 86 TYR A C 1
ATOM 648 O O . TYR A 1 86 ? -10.009 -4.823 1.408 1.00 90.25 86 TYR A O 1
ATOM 656 N N . GLN A 1 87 ? -9.214 -3.181 0.094 1.00 89.94 87 GLN A N 1
ATOM 657 C CA . GLN A 1 87 ? -8.353 -4.025 -0.725 1.00 89.94 87 GLN A CA 1
ATOM 658 C C . GLN A 1 87 ? -6.932 -3.513 -0.567 1.00 89.94 87 GLN A C 1
ATOM 660 O O . GLN A 1 87 ? -6.641 -2.372 -0.923 1.00 89.94 87 GLN A O 1
ATOM 665 N N . VAL A 1 88 ? -6.058 -4.344 -0.014 1.00 90.44 88 VAL A N 1
ATOM 666 C CA . VAL A 1 88 ? -4.648 -3.999 0.179 1.00 90.44 88 VAL A CA 1
ATOM 667 C C . VAL A 1 88 ? -3.800 -4.800 -0.794 1.00 90.44 88 VAL A C 1
ATOM 669 O O . VAL A 1 88 ? -4.172 -5.906 -1.182 1.00 90.44 88 VAL A O 1
ATOM 672 N N . VAL A 1 89 ? -2.659 -4.260 -1.215 1.00 90.19 89 VAL A N 1
ATOM 673 C CA . VAL A 1 89 ? -1.724 -5.018 -2.056 1.00 90.19 89 VAL A CA 1
ATOM 674 C C . VAL A 1 89 ? -1.255 -6.270 -1.315 1.00 90.19 89 VAL A C 1
ATOM 676 O O . VAL A 1 89 ? -0.992 -6.217 -0.110 1.00 90.19 89 VAL A O 1
ATOM 679 N N . GLN A 1 90 ? -1.158 -7.394 -2.024 1.00 87.56 90 GLN A N 1
ATOM 680 C CA . GLN A 1 90 ? -0.593 -8.626 -1.489 1.00 87.56 90 GLN A CA 1
ATOM 681 C C . GLN A 1 90 ? 0.938 -8.568 -1.573 1.00 87.56 90 GLN A C 1
ATOM 683 O O . GLN A 1 90 ? 1.531 -8.810 -2.619 1.00 87.56 90 GLN A O 1
ATOM 688 N N . HIS A 1 91 ? 1.579 -8.244 -0.456 1.00 87.44 91 HIS A N 1
ATOM 689 C CA . HIS A 1 91 ? 3.024 -8.143 -0.323 1.00 87.44 91 HIS A CA 1
ATOM 690 C C . HIS A 1 91 ? 3.444 -8.512 1.101 1.00 87.44 91 HIS A C 1
ATOM 692 O O . HIS A 1 91 ? 2.818 -8.071 2.066 1.00 87.44 91 HIS A O 1
ATOM 698 N N . ARG A 1 92 ? 4.532 -9.277 1.251 1.00 82.69 92 ARG A N 1
ATOM 699 C CA . ARG A 1 92 ? 4.954 -9.852 2.542 1.00 82.69 92 ARG A CA 1
ATOM 700 C C . ARG A 1 92 ? 5.082 -8.809 3.655 1.00 82.69 92 ARG A C 1
ATOM 702 O O . ARG A 1 92 ? 4.698 -9.082 4.787 1.00 82.69 92 ARG A O 1
ATOM 709 N N . GLN A 1 93 ? 5.599 -7.627 3.327 1.00 83.12 93 GLN A N 1
ATOM 710 C CA . GLN A 1 93 ? 5.805 -6.550 4.295 1.00 83.12 93 GLN A CA 1
ATOM 711 C C . GLN A 1 93 ? 4.679 -5.506 4.287 1.00 83.12 93 GLN A C 1
ATOM 713 O O . GLN A 1 93 ? 4.301 -5.004 5.343 1.00 83.12 93 GLN A O 1
ATOM 718 N N . MET A 1 94 ? 4.113 -5.182 3.119 1.00 85.25 94 MET A N 1
ATOM 719 C CA . MET A 1 94 ? 3.138 -4.085 3.025 1.00 85.25 94 MET A CA 1
ATOM 720 C C . MET A 1 94 ? 1.737 -4.518 3.449 1.00 85.25 94 MET A C 1
ATOM 722 O O . MET A 1 94 ? 1.039 -3.726 4.069 1.00 85.25 94 MET A O 1
ATOM 726 N N . THR A 1 95 ? 1.318 -5.758 3.174 1.00 87.31 95 THR A N 1
ATOM 727 C CA . THR A 1 95 ? -0.002 -6.250 3.597 1.00 87.31 95 THR A CA 1
ATOM 728 C C . THR A 1 95 ? -0.227 -6.102 5.105 1.00 87.31 95 THR A C 1
ATOM 730 O O . THR A 1 95 ? -1.223 -5.475 5.466 1.00 87.31 95 THR A O 1
ATOM 733 N N . PRO A 1 96 ? 0.651 -6.607 6.001 1.00 85.62 96 PRO A N 1
ATOM 734 C CA . PRO A 1 96 ? 0.429 -6.463 7.441 1.00 85.62 96 PRO A CA 1
ATOM 735 C C . PRO A 1 96 ? 0.511 -5.003 7.904 1.00 85.62 96 PRO A C 1
ATOM 737 O O . PRO A 1 96 ? -0.284 -4.588 8.743 1.00 85.62 96 PRO A O 1
ATOM 740 N N . MET A 1 97 ? 1.418 -4.209 7.327 1.00 85.75 97 MET A N 1
ATOM 741 C CA . MET A 1 97 ? 1.567 -2.792 7.662 1.00 85.75 97 MET A CA 1
ATOM 742 C C . MET A 1 97 ? 0.313 -1.989 7.297 1.00 85.75 97 MET A C 1
ATOM 744 O O . MET A 1 97 ? -0.246 -1.294 8.141 1.00 85.75 97 MET A O 1
ATOM 748 N N . ILE A 1 98 ? -0.165 -2.116 6.056 1.00 89.12 98 ILE A N 1
ATOM 749 C CA . ILE A 1 98 ? -1.359 -1.409 5.586 1.00 89.12 98 ILE A CA 1
ATOM 750 C C . ILE A 1 98 ? -2.586 -1.903 6.349 1.00 89.12 98 ILE A C 1
ATOM 752 O O . ILE A 1 98 ? -3.393 -1.076 6.752 1.00 89.12 98 ILE A O 1
ATOM 756 N N . ALA A 1 99 ? -2.712 -3.212 6.604 1.00 86.56 99 ALA A N 1
ATOM 757 C CA . ALA A 1 99 ? -3.804 -3.760 7.408 1.00 86.56 99 ALA A CA 1
ATOM 758 C C . ALA A 1 99 ? -3.861 -3.125 8.809 1.00 86.56 99 ALA A C 1
ATOM 760 O O . ALA A 1 99 ? -4.942 -2.749 9.261 1.00 86.56 99 ALA A O 1
ATOM 761 N N . ALA A 1 100 ? -2.714 -2.951 9.474 1.00 83.31 100 ALA A N 1
ATOM 762 C CA . ALA A 1 100 ? -2.642 -2.281 10.771 1.00 83.31 100 ALA A CA 1
ATOM 763 C C . ALA A 1 100 ? -3.051 -0.800 10.682 1.00 83.31 100 ALA A C 1
ATOM 765 O O . ALA A 1 100 ? -3.860 -0.348 11.491 1.00 83.31 100 ALA A O 1
ATOM 766 N N . ILE A 1 101 ? -2.564 -0.074 9.669 1.00 86.62 101 ILE A N 1
ATOM 767 C CA . ILE A 1 101 ? -2.919 1.336 9.436 1.00 86.62 101 ILE A CA 1
ATOM 768 C C . ILE A 1 101 ? -4.424 1.481 9.207 1.00 86.62 101 ILE A C 1
ATOM 770 O O . ILE A 1 101 ? -5.076 2.235 9.920 1.00 86.62 101 ILE A O 1
ATOM 774 N N . VAL A 1 102 ? -5.010 0.727 8.269 1.00 87.62 102 VAL A N 1
ATOM 775 C CA . VAL A 1 102 ? -6.451 0.841 7.979 1.00 87.62 102 VAL A CA 1
ATOM 776 C C . VAL A 1 102 ? -7.312 0.395 9.156 1.00 87.62 102 VAL A C 1
ATOM 778 O O . VAL A 1 102 ? -8.420 0.899 9.309 1.00 87.62 102 VAL A O 1
ATOM 781 N N . THR A 1 103 ? -6.813 -0.502 10.012 1.00 83.69 103 THR A N 1
ATOM 782 C CA . THR A 1 103 ? -7.484 -0.865 11.269 1.00 83.69 103 THR A CA 1
ATOM 783 C C . THR A 1 103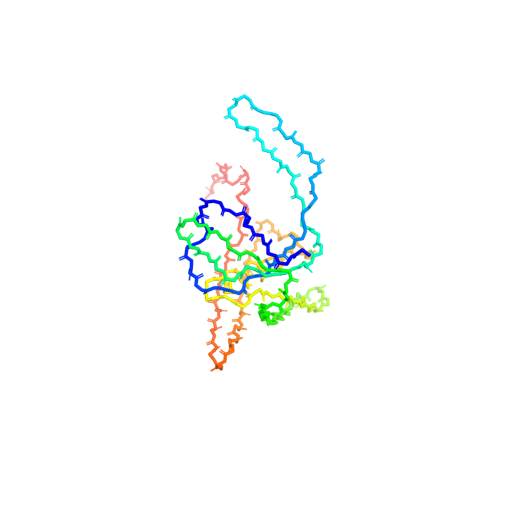 ? -7.513 0.317 12.231 1.00 83.69 103 THR A C 1
ATOM 785 O O . THR A 1 103 ? -8.590 0.671 12.703 1.00 83.69 103 THR A O 1
ATOM 788 N N . ALA A 1 104 ? -6.371 0.967 12.469 1.00 81.75 104 ALA A N 1
ATOM 789 C CA . ALA A 1 104 ? -6.294 2.146 13.329 1.00 81.75 104 ALA A CA 1
ATOM 790 C C . ALA A 1 104 ? -7.152 3.306 12.792 1.00 81.75 104 ALA A C 1
ATOM 792 O O . ALA A 1 104 ? -7.927 3.893 13.542 1.00 81.75 104 ALA A O 1
ATOM 793 N N . GLU A 1 105 ? -7.087 3.575 11.486 1.00 85.25 105 GLU A N 1
ATOM 794 C CA . GLU A 1 105 ? -7.910 4.594 10.823 1.00 85.25 105 GLU A CA 1
ATOM 795 C C . GLU A 1 105 ? -9.407 4.274 10.939 1.00 85.25 105 GLU A C 1
ATOM 797 O O . GLU A 1 105 ? -10.199 5.140 11.302 1.00 85.25 105 GLU A O 1
ATOM 802 N N . SER A 1 106 ? -9.811 3.014 10.723 1.00 84.69 106 SER A N 1
ATOM 803 C CA . SER A 1 106 ? -11.215 2.591 10.867 1.00 84.69 106 SER A CA 1
ATOM 804 C C . SER A 1 106 ? -11.759 2.823 12.275 1.00 84.69 106 SER A C 1
ATOM 806 O O . SER A 1 106 ? -12.947 3.096 12.431 1.00 84.69 106 SER A O 1
ATOM 808 N N . MET A 1 107 ? -10.909 2.704 13.300 1.00 76.56 107 MET A N 1
ATOM 809 C CA . MET A 1 107 ? -11.304 2.913 14.694 1.00 76.56 107 MET A CA 1
ATOM 810 C C . MET A 1 107 ? -11.598 4.384 15.009 1.00 76.56 107 MET A C 1
ATOM 812 O O . MET A 1 107 ? -12.499 4.663 15.795 1.00 76.56 107 MET A O 1
ATOM 816 N N . VAL A 1 108 ? -10.856 5.322 14.413 1.00 78.38 108 VAL A N 1
ATOM 817 C CA . VAL A 1 108 ? -11.009 6.768 14.674 1.00 78.38 108 VAL A CA 1
ATOM 818 C C . VAL A 1 108 ? -11.855 7.492 13.624 1.00 78.38 108 VAL A C 1
ATOM 820 O O . VAL A 1 108 ? -12.200 8.656 13.817 1.00 78.38 108 VAL A O 1
ATOM 823 N N . ALA A 1 109 ? -12.227 6.813 12.535 1.00 75.75 109 ALA A N 1
ATOM 824 C CA . ALA A 1 109 ? -12.964 7.395 11.415 1.00 75.75 109 ALA A CA 1
ATOM 825 C C . ALA A 1 109 ? -14.326 8.000 11.803 1.00 75.75 109 ALA A C 1
ATOM 827 O O . ALA A 1 109 ? -14.749 8.980 11.194 1.00 75.75 109 ALA A O 1
ATOM 828 N N . GLU A 1 110 ? -15.029 7.437 12.795 1.00 67.81 110 GLU A N 1
ATOM 829 C CA . GLU A 1 110 ? -16.352 7.942 13.199 1.00 67.81 110 GLU A CA 1
ATOM 830 C C . GLU A 1 110 ? -16.324 8.917 14.381 1.00 67.81 110 GLU A C 1
ATOM 832 O O . GLU A 1 110 ? -17.220 9.760 14.503 1.00 67.81 110 GLU A O 1
ATOM 837 N N . VAL A 1 111 ? -15.357 8.772 15.288 1.00 61.66 111 VAL A N 1
ATOM 838 C CA . VAL A 1 111 ? -15.299 9.528 16.540 1.00 61.66 111 VAL A CA 1
ATOM 839 C C . VAL A 1 111 ? -13.846 9.862 16.843 1.00 61.66 111 VAL A C 1
ATOM 841 O O . VAL A 1 111 ? -13.022 8.975 17.060 1.00 61.66 111 VAL A O 1
ATOM 844 N N . GLY A 1 112 ? -13.549 11.162 16.925 1.00 60.31 112 GLY A N 1
ATOM 845 C CA . GLY A 1 112 ? -12.354 11.621 17.618 1.00 60.31 112 GLY A CA 1
ATOM 846 C C . GLY A 1 112 ? -12.439 11.141 19.060 1.00 60.31 112 GLY A C 1
ATOM 847 O O . GLY A 1 112 ? -13.376 11.495 19.775 1.00 60.31 112 GLY A O 1
ATOM 848 N N . LEU A 1 113 ? -11.511 10.275 19.449 1.00 60.22 113 LEU A N 1
ATOM 849 C CA . LEU A 1 113 ? -11.537 9.636 20.755 1.00 60.22 113 LEU A CA 1
ATOM 850 C C . LEU A 1 113 ? -11.619 10.689 21.884 1.00 60.22 113 LEU A C 1
ATOM 852 O O . LEU A 1 113 ? -10.961 11.732 21.777 1.00 60.22 113 LEU A O 1
ATOM 856 N N . PRO A 1 114 ? -12.400 10.442 22.957 1.00 62.69 114 PRO A N 1
ATOM 857 C CA . PRO A 1 114 ? -12.453 11.346 24.101 1.00 62.69 114 PRO A CA 1
ATOM 858 C C . PRO A 1 114 ? -11.053 11.569 24.690 1.00 62.69 114 PRO A C 1
ATOM 860 O O . PRO A 1 114 ? -10.186 10.705 24.563 1.00 62.69 114 PRO A O 1
ATOM 863 N N . ALA A 1 115 ? -10.833 12.733 25.316 1.00 62.16 115 ALA A N 1
ATOM 864 C CA . ALA A 1 115 ? -9.514 13.156 25.805 1.00 62.16 115 ALA A CA 1
ATOM 865 C C . ALA A 1 115 ? -8.847 12.119 26.724 1.00 62.16 115 ALA A C 1
ATOM 867 O O . ALA A 1 115 ? -7.640 11.920 26.621 1.00 62.16 115 ALA A O 1
ATOM 868 N N . GLU A 1 116 ? -9.655 11.436 27.535 1.00 64.94 116 GLU A N 1
ATOM 869 C CA . GLU A 1 116 ? -9.283 10.245 28.289 1.00 64.94 116 GLU A CA 1
ATOM 870 C C . GLU A 1 116 ? -10.116 9.071 27.776 1.00 64.94 116 GLU A C 1
ATOM 872 O O . GLU A 1 116 ? -11.349 9.091 27.817 1.00 64.94 116 GLU A O 1
ATOM 877 N N . ASN A 1 117 ? -9.451 8.042 27.270 1.00 63.41 117 ASN A N 1
ATOM 878 C CA . ASN A 1 117 ? -10.087 6.808 26.846 1.00 63.41 117 ASN A CA 1
ATOM 879 C C . ASN A 1 117 ? -9.184 5.615 27.164 1.00 63.41 117 ASN A C 1
ATOM 881 O O . ASN A 1 117 ? -7.961 5.709 27.203 1.00 63.41 117 ASN A O 1
ATOM 885 N N . THR A 1 118 ? -9.798 4.462 27.400 1.00 62.78 118 THR A N 1
ATOM 886 C CA . THR A 1 118 ? -9.091 3.182 27.397 1.00 62.78 118 THR A CA 1
ATOM 887 C C . THR A 1 118 ? -9.687 2.363 26.273 1.00 62.78 118 THR A C 1
ATOM 889 O O . THR A 1 118 ? -10.854 1.979 26.331 1.00 62.78 118 THR A O 1
ATO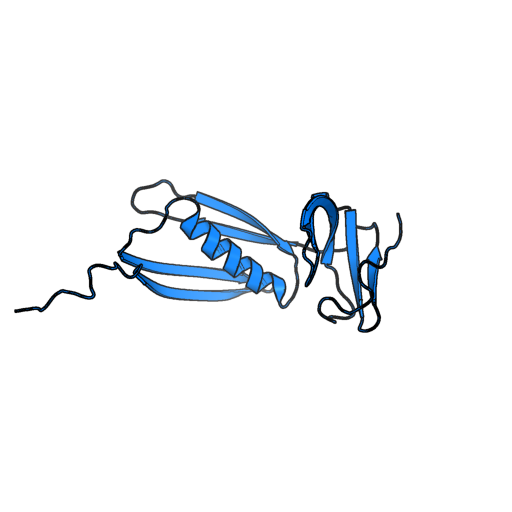M 892 N N . LEU A 1 119 ? -8.901 2.140 25.224 1.00 65.62 119 LEU A N 1
ATOM 893 C CA . LEU A 1 119 ? -9.317 1.325 24.098 1.00 65.62 119 LEU A CA 1
ATOM 894 C C . LEU A 1 119 ? -8.918 -0.113 24.356 1.00 65.62 119 LEU A C 1
ATOM 896 O O . LEU A 1 119 ? -7.733 -0.437 24.439 1.00 65.62 119 LEU A O 1
ATOM 900 N N . HIS A 1 120 ? -9.918 -0.984 24.445 1.00 62.59 120 HIS A N 1
ATOM 901 C CA . HIS A 1 120 ? -9.684 -2.413 24.359 1.00 62.59 120 HIS A CA 1
ATOM 902 C C . HIS A 1 120 ? -9.824 -2.845 22.902 1.00 62.59 120 HIS A C 1
ATOM 904 O O . HIS A 1 120 ? -10.918 -2.863 22.341 1.00 62.59 120 HIS A O 1
ATOM 910 N N . VAL A 1 121 ? -8.694 -3.151 22.274 1.00 63.41 121 VAL A N 1
ATOM 911 C CA . VAL A 1 121 ? -8.620 -3.589 20.885 1.00 63.41 121 VAL A CA 1
ATOM 912 C C . VAL A 1 121 ? -8.488 -5.102 20.872 1.00 63.41 121 VAL A C 1
ATOM 914 O O . VAL A 1 121 ? -7.437 -5.651 21.204 1.00 63.41 121 VAL A O 1
ATOM 917 N N . ASN A 1 122 ? -9.566 -5.770 20.472 1.00 59.62 122 ASN A N 1
ATOM 918 C CA . ASN A 1 122 ? -9.549 -7.190 20.158 1.00 59.62 122 ASN A CA 1
ATOM 919 C C . ASN A 1 122 ? -9.711 -7.357 18.644 1.00 59.62 122 ASN A C 1
ATOM 921 O O . ASN A 1 122 ? -10.782 -7.113 18.090 1.00 59.62 122 ASN A O 1
ATOM 925 N N . GLY A 1 123 ? -8.623 -7.712 17.968 1.00 61.12 123 GLY A N 1
ATOM 926 C CA . GLY A 1 123 ? -8.570 -7.899 16.525 1.00 61.12 123 GLY A CA 1
ATOM 927 C C . GLY A 1 123 ? -8.106 -9.306 16.177 1.00 61.12 123 GLY A C 1
ATOM 928 O O . GLY A 1 123 ? -7.156 -9.813 16.761 1.00 61.12 123 GLY A O 1
ATOM 929 N N . SER A 1 124 ? -8.740 -9.933 15.189 1.00 63.09 124 SER A N 1
ATOM 930 C CA . SER A 1 124 ? -8.264 -11.194 14.619 1.00 63.09 124 SER A CA 1
ATOM 931 C C . SER A 1 124 ? -7.873 -10.966 13.167 1.00 63.09 124 SER A C 1
ATOM 933 O O . SER A 1 124 ? -8.727 -10.692 12.325 1.00 63.09 124 SER A O 1
ATOM 935 N N . LEU A 1 125 ? -6.581 -11.064 12.862 1.00 64.81 125 LEU A N 1
ATOM 936 C CA . LEU A 1 125 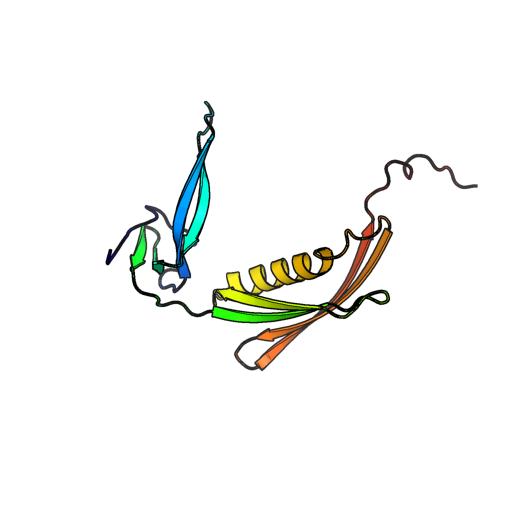? -6.077 -11.008 11.494 1.00 64.81 125 LEU A CA 1
ATOM 937 C C . LEU A 1 125 ? -5.965 -12.434 10.967 1.00 64.81 125 LEU A C 1
ATOM 939 O O . LEU A 1 125 ? -5.169 -13.222 11.470 1.00 64.81 125 LEU A O 1
ATOM 943 N N . THR A 1 126 ? -6.757 -12.779 9.954 1.00 64.88 126 THR A N 1
ATOM 944 C CA . THR A 1 126 ? -6.631 -14.066 9.259 1.00 64.88 126 THR A CA 1
ATOM 945 C C . THR A 1 126 ? -5.903 -13.844 7.939 1.00 64.88 126 THR A C 1
ATOM 947 O O . THR A 1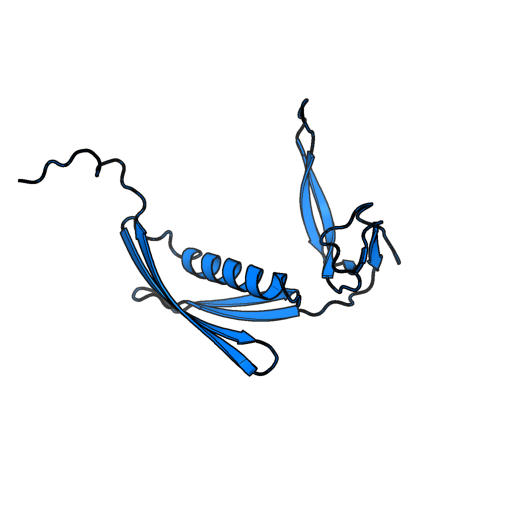 126 ? -6.378 -13.095 7.090 1.00 64.88 126 THR A O 1
ATOM 950 N N . PHE A 1 127 ? -4.754 -14.492 7.768 1.00 65.50 127 PHE A N 1
ATOM 951 C CA . PHE A 1 127 ? -3.947 -14.431 6.553 1.00 65.50 127 PHE A CA 1
ATOM 952 C C . PHE A 1 127 ? -4.250 -15.617 5.628 1.00 65.50 127 PHE A C 1
ATOM 954 O O . PHE A 1 127 ? -4.633 -16.705 6.073 1.00 65.50 127 PHE A O 1
ATOM 961 N N . THR A 1 128 ? -4.042 -15.423 4.324 1.00 56.28 128 THR A N 1
ATOM 962 C CA . THR A 1 128 ? -4.143 -16.483 3.313 1.00 56.28 128 THR A CA 1
ATOM 963 C C . THR A 1 128 ? -3.147 -17.599 3.649 1.00 56.28 128 THR A C 1
ATOM 965 O O . THR A 1 128 ? -1.947 -17.349 3.730 1.00 56.28 128 THR A O 1
ATOM 968 N N . GLY A 1 129 ? -3.648 -18.812 3.910 1.00 62.94 129 GLY A N 1
ATOM 969 C CA . GLY A 1 129 ? -2.882 -19.922 4.506 1.00 62.94 129 GLY A CA 1
ATOM 970 C C . GLY A 1 129 ? -3.396 -20.376 5.879 1.00 62.94 129 GLY A C 1
ATOM 971 O O . GLY A 1 129 ? -2.857 -21.311 6.456 1.00 62.94 129 GLY A O 1
ATOM 972 N N . GLY A 1 130 ? -4.448 -19.738 6.408 1.00 60.78 130 GLY A N 1
ATOM 973 C CA . GLY A 1 130 ? -5.120 -20.160 7.646 1.00 60.78 130 GLY A CA 1
ATOM 974 C C . GLY A 1 130 ? -4.444 -19.671 8.928 1.00 60.78 130 GLY A C 1
ATOM 975 O O . GLY A 1 130 ? -4.944 -19.928 10.023 1.00 60.78 130 GLY A O 1
ATOM 976 N N . HIS A 1 131 ? -3.345 -18.927 8.808 1.00 61.72 131 HIS A N 1
ATOM 977 C CA . HIS A 1 131 ? -2.670 -18.316 9.945 1.00 61.72 131 HIS A CA 1
ATOM 978 C C . HIS A 1 131 ? -3.533 -17.195 10.523 1.00 61.72 131 HIS A C 1
ATOM 980 O O . HIS A 1 131 ? -3.890 -16.247 9.822 1.00 61.72 131 HIS A O 1
ATOM 986 N N . LYS A 1 132 ? -3.865 -17.310 11.809 1.00 62.53 132 LYS A N 1
ATOM 987 C CA . LYS A 1 132 ? -4.606 -16.297 12.560 1.00 62.53 132 LYS A CA 1
ATOM 988 C C . LYS A 1 132 ? -3.671 -15.632 13.557 1.00 62.53 132 LYS A C 1
ATOM 990 O O . LYS A 1 132 ? -3.094 -16.317 14.397 1.00 62.53 132 LYS A O 1
ATOM 995 N N . LEU A 1 133 ? -3.543 -14.315 13.480 1.00 64.50 133 LEU A N 1
ATOM 996 C CA . LEU A 1 133 ? -2.893 -13.512 14.505 1.00 64.50 133 LEU A CA 1
ATOM 997 C C . LEU A 1 133 ? -3.979 -12.851 15.349 1.00 64.50 133 LEU A C 1
ATOM 999 O O . LEU A 1 133 ? -4.754 -12.036 14.848 1.00 64.50 133 LEU A O 1
ATOM 1003 N N . GLN A 1 134 ? -4.036 -13.231 16.622 1.00 61.81 134 GLN A N 1
ATOM 1004 C CA . GLN A 1 134 ? -4.890 -12.571 17.599 1.00 61.81 134 GLN A CA 1
ATOM 1005 C C . GLN A 1 134 ? -4.142 -11.371 18.171 1.00 61.81 134 GLN A C 1
ATOM 1007 O O . GLN A 1 134 ? -3.032 -11.501 18.685 1.00 61.81 134 GLN A O 1
ATOM 1012 N N . LEU A 1 135 ? -4.761 -10.207 18.070 1.00 60.56 135 LEU A N 1
ATOM 1013 C CA . LEU A 1 135 ? -4.300 -8.954 18.632 1.00 60.56 135 LEU A CA 1
ATOM 1014 C C . LEU A 1 135 ? -5.226 -8.628 19.795 1.00 60.56 135 LEU A C 1
ATOM 1016 O O . LEU A 1 135 ? -6.364 -8.220 19.589 1.00 60.56 135 LEU A O 1
ATOM 1020 N N . ASN A 1 136 ? -4.739 -8.830 21.013 1.00 58.06 136 ASN A N 1
ATOM 1021 C CA . ASN A 1 136 ? -5.402 -8.355 22.216 1.00 58.06 136 ASN A CA 1
ATOM 1022 C C . ASN A 1 136 ? -4.519 -7.266 22.815 1.00 58.06 136 ASN A C 1
ATOM 1024 O O . ASN A 1 136 ? -3.440 -7.556 23.331 1.00 58.06 136 ASN A O 1
ATOM 1028 N N . SER A 1 137 ? -4.941 -6.016 22.677 1.00 55.31 137 SER A N 1
ATOM 1029 C CA . SER A 1 137 ? -4.183 -4.871 23.159 1.00 55.31 137 SER A CA 1
ATOM 1030 C C . SER A 1 137 ? -5.104 -3.913 23.889 1.00 55.31 137 SER A C 1
ATOM 1032 O O . SER A 1 137 ? -6.201 -3.608 23.427 1.00 55.31 137 SER A O 1
ATOM 1034 N N . ILE A 1 138 ? -4.654 -3.449 25.048 1.00 62.47 138 ILE A N 1
ATOM 1035 C CA . ILE A 1 138 ? -5.297 -2.370 25.785 1.00 62.47 138 ILE A CA 1
ATOM 1036 C C . ILE A 1 138 ? -4.389 -1.162 25.616 1.00 62.47 138 ILE A C 1
ATOM 1038 O O . ILE A 1 138 ? -3.234 -1.190 26.038 1.00 62.47 138 ILE A O 1
ATOM 1042 N N . ALA A 1 139 ? -4.904 -0.126 24.967 1.00 60.41 139 ALA A N 1
ATOM 1043 C CA . ALA A 1 139 ? -4.187 1.116 24.752 1.00 60.41 139 ALA A CA 1
ATOM 1044 C C . ALA A 1 139 ? -4.891 2.232 25.538 1.00 60.41 139 ALA A C 1
ATOM 1046 O O . ALA A 1 139 ? -6.021 2.592 25.194 1.00 60.41 139 ALA A O 1
ATOM 1047 N N . PRO A 1 140 ? -4.266 2.779 26.597 1.00 53.50 140 PRO A N 1
ATOM 1048 C CA . PRO A 1 140 ? -4.742 4.013 27.201 1.00 53.50 140 PRO A CA 1
ATOM 1049 C C . PRO A 1 140 ? -4.497 5.159 26.213 1.00 53.50 140 PRO A C 1
ATOM 1051 O O . PRO A 1 140 ? -3.360 5.438 25.835 1.00 53.50 140 PRO A O 1
ATOM 1054 N N . GLY A 1 141 ? -5.565 5.805 25.762 1.00 54.56 141 GLY A N 1
ATOM 1055 C CA . GLY A 1 141 ? -5.496 7.037 24.996 1.00 54.56 141 GLY A CA 1
ATOM 1056 C C . GLY A 1 141 ? -5.742 8.216 25.923 1.00 54.56 141 GLY A C 1
ATOM 1057 O O . GLY A 1 141 ? -6.885 8.598 26.145 1.00 54.56 141 GLY A O 1
ATOM 1058 N N . ALA A 1 142 ? -4.664 8.801 26.436 1.00 45.19 142 ALA A N 1
ATOM 1059 C CA . ALA A 1 142 ? -4.701 10.101 27.092 1.00 45.19 142 ALA A CA 1
ATOM 1060 C C . ALA A 1 142 ? -4.116 11.136 26.128 1.00 45.19 142 ALA A C 1
ATOM 1062 O O . ALA A 1 142 ? -2.955 11.035 25.720 1.00 45.19 142 ALA A O 1
ATOM 1063 N N . ARG A 1 143 ? -4.897 12.147 25.739 1.00 42.94 143 ARG A N 1
ATOM 1064 C CA . ARG A 1 143 ? -4.301 13.388 25.227 1.00 42.94 143 ARG A CA 1
ATOM 1065 C C . ARG A 1 143 ? -3.814 14.141 26.460 1.00 42.94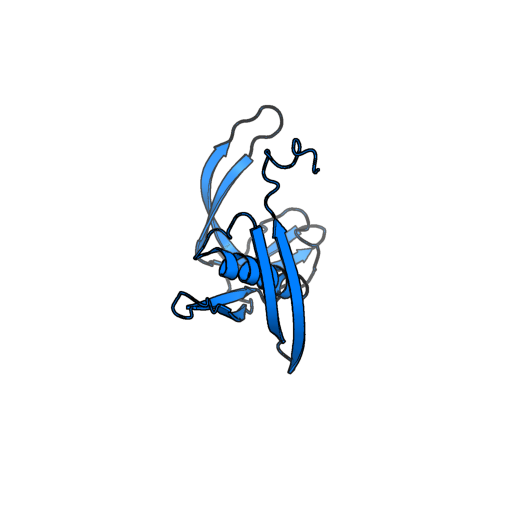 143 ARG A C 1
ATOM 1067 O O . ARG A 1 143 ? -4.669 14.472 27.275 1.00 42.94 143 ARG A O 1
ATOM 1074 N N . PRO A 1 144 ? -2.508 14.435 26.618 1.00 36.47 144 PRO A N 1
ATOM 1075 C CA . PRO A 1 144 ? -2.051 15.196 27.770 1.00 36.47 144 PRO A CA 1
ATOM 1076 C C . PRO A 1 144 ? -2.824 16.514 27.821 1.00 36.47 144 PRO A C 1
ATOM 1078 O O . PRO A 1 144 ? -2.681 17.377 26.952 1.00 36.47 144 PRO A O 1
ATOM 1081 N N . CYS A 1 145 ? -3.707 16.629 28.811 1.00 36.50 145 CYS A N 1
ATOM 1082 C CA . CYS A 1 145 ? -4.416 17.858 29.091 1.00 36.50 145 CYS A CA 1
ATOM 1083 C C . CYS A 1 145 ? -3.372 18.859 29.614 1.00 36.50 145 CYS A C 1
ATOM 1085 O O . CYS A 1 145 ? -2.678 18.538 30.586 1.00 36.50 145 CYS A O 1
ATOM 1087 N N . PRO A 1 146 ? -3.236 20.064 29.027 1.00 40.91 146 PRO A N 1
ATOM 1088 C CA . PRO A 1 146 ? -2.252 21.047 29.486 1.00 40.91 146 PRO A CA 1
ATOM 1089 C C . PRO A 1 146 ? -2.461 21.471 30.952 1.00 40.91 146 PRO A C 1
ATOM 1091 O O . PRO A 1 146 ? -1.566 22.052 31.556 1.00 40.91 146 PRO A O 1
ATOM 1094 N N . CYS A 1 147 ? -3.625 21.171 31.537 1.00 32.78 147 CYS A N 1
ATOM 1095 C CA . CYS A 1 147 ? -3.989 21.544 32.902 1.00 32.78 147 CYS A CA 1
ATOM 1096 C C . CYS A 1 147 ? -3.524 20.550 33.983 1.00 32.78 147 CYS A C 1
ATOM 1098 O O . CYS A 1 147 ? -3.551 20.898 35.160 1.00 32.78 147 CYS A O 1
ATOM 1100 N N . CYS A 1 148 ? -3.064 19.341 33.635 1.00 34.34 148 CYS A N 1
ATOM 1101 C CA . CYS A 1 148 ? -2.609 18.365 34.640 1.00 34.34 148 CYS A CA 1
ATOM 1102 C C . CYS A 1 148 ? -1.190 18.632 35.178 1.00 34.34 148 CYS A C 1
ATOM 1104 O O . CYS A 1 148 ? -0.755 17.951 36.102 1.00 34.34 148 CYS A O 1
ATOM 1106 N N . LEU A 1 149 ? -0.475 19.636 34.655 1.00 38.38 149 LEU A N 1
ATOM 1107 C CA . LEU A 1 149 ? 0.838 20.059 35.166 1.00 38.38 149 LEU A CA 1
ATOM 1108 C C . LEU A 1 149 ? 0.753 21.026 36.366 1.00 38.38 149 LEU A C 1
ATOM 1110 O O . LEU A 1 149 ? 1.792 21.438 36.877 1.00 38.38 149 LEU A O 1
ATOM 1114 N N . SER A 1 150 ? -0.448 21.374 36.850 1.00 36.81 150 SER A N 1
ATOM 1115 C CA . SER A 1 150 ? -0.614 22.274 38.003 1.00 36.81 150 SER A CA 1
ATOM 1116 C C . SER A 1 150 ? -1.727 21.858 38.973 1.00 36.81 150 SER A C 1
ATOM 1118 O O . SER A 1 150 ? -2.558 22.681 39.354 1.00 36.81 150 SER A O 1
ATOM 1120 N N . CYS A 1 151 ? -1.761 20.598 39.405 1.00 30.59 151 CYS A N 1
ATOM 1121 C CA . CYS A 1 151 ? -2.572 20.214 40.562 1.00 30.59 151 CYS A CA 1
ATOM 1122 C C . CYS A 1 151 ? -1.692 19.569 41.632 1.00 30.59 151 CYS A C 1
ATOM 1124 O O . CYS A 1 151 ? -1.351 18.393 41.566 1.00 30.59 151 CYS A O 1
ATOM 1126 N N . SER A 1 152 ? -1.341 20.375 42.633 1.00 38.50 152 SER A N 1
ATOM 1127 C CA . SER A 1 152 ? -1.001 19.912 43.974 1.00 38.50 152 SER A CA 1
ATOM 1128 C C . SER A 1 152 ? -2.208 19.169 44.561 1.00 38.50 152 SER A C 1
ATOM 1130 O O . SER A 1 152 ? -3.265 19.777 44.742 1.00 38.50 152 SER A O 1
ATOM 1132 N N . CYS A 1 153 ? -2.063 17.870 44.830 1.00 26.12 153 CYS A N 1
ATOM 1133 C CA . CYS A 1 153 ? -3.030 17.106 45.624 1.00 26.12 153 CYS A CA 1
ATOM 1134 C C . CYS A 1 153 ? -2.934 17.490 47.114 1.00 26.12 153 CYS A C 1
ATOM 1136 O O . CYS A 1 153 ? -1.819 17.752 47.574 1.00 26.12 153 CYS A O 1
ATOM 1138 N N . PRO A 1 154 ? -4.053 17.493 47.866 1.00 40.75 154 PRO A N 1
ATOM 1139 C CA . PRO A 1 154 ? -4.022 17.351 49.320 1.00 40.75 154 PRO A CA 1
ATOM 1140 C C . PRO A 1 154 ? -3.573 15.946 49.754 1.00 40.75 154 PRO A C 1
ATOM 1142 O O . PRO A 1 154 ? -3.747 14.988 48.962 1.00 40.75 154 PRO A O 1
#

Radius of gyration: 21.29 Å; chains: 1; bounding box: 44×47×72 Å

pLDDT: mean 78.34, std 17.31, range [26.12, 94.75]

Secondary structure (DSSP, 8-state):
--EEEEESS-SS--EEEEEEEEEEEEEEEE--SS--EEEEEEEEEEEEEEEE-SS-EEEESS----EEEEEEEEEETTEEEEEEEEEEE--TTHHHHHHHHHHHHHHHSS----SEEEEEEEEEEEPTTS-EEEEEEEEEEE---GGGGG----